Protein AF-A0ABD5S0N5-F1 (afdb_monomer)

Solvent-accessible surface area (backbone atoms only — not comparable to full-atom values): 4743 Å² total; per-residue (Å²): 130,82,55,67,69,68,75,68,46,46,65,37,48,87,63,54,80,70,62,59,71,64,51,52,53,51,50,52,50,60,74,46,31,90,81,68,74,68,91,83,83,86,81,78,69,89,92,75,46,62,71,48,44,55,54,4,42,31,52,70,70,71,49,88,86,86,87,86,76,98,122

Mean predicted aligned error: 3.07 Å

Radius of gyration: 12.7 Å; Cα contacts (8 Å, |Δi|>4): 38; chains: 1; bounding box: 32×28×26 Å

Organism: NCBI:txid1776492

Nearest PDB structures (foldseek):
  6cce-assembly1_E  TM=2.885E-01  e=7.509E+00  Mycolicibacterium smegmatis MC2 155

Foldseek 3Di:
DDDPCVVQQAQALVSQPDPVVVSVVVLVCVVCCVVPVDDDDDDDDPPNCSVSNVNNSCNVVVHDDDDDDPD

Secondary structure (DSSP, 8-state):
---HHHHT--SSGGG--S-HHHHHHHHHHHHTHHHH--------STTSSHHHHHHHHHHHTTPPP------

InterPro domains:
  IPR003959 ATPase, AAA-type, core [PF00004] (40-71)
  IPR027417 P-loop containing nucleoside triphosphate hydrolase [G3DSA:3.40.50.300] (2-71)
  IPR027417 P-loop containing nucleoside triphosphate hydrolase [SSF52540] (2-71)

Sequence (71 aa):
MTDWTEKYRPSTLSEVRGNDSARDEFEEWARSWDDHRKAVVLHGSPGVGKTSAAHALAADMGWETVELNAS

Structure (mmCIF, N/CA/C/O backbone):
data_AF-A0ABD5S0N5-F1
#
_entry.id   AF-A0ABD5S0N5-F1
#
loop_
_atom_site.group_PDB
_atom_site.id
_atom_site.type_symbol
_atom_site.label_atom_id
_atom_site.label_alt_id
_atom_site.label_comp_id
_atom_site.label_asym_id
_atom_site.label_entity_id
_atom_site.label_seq_id
_atom_site.pdbx_PDB_ins_code
_atom_site.Cartn_x
_atom_site.Cartn_y
_atom_site.Cartn_z
_atom_site.occupancy
_atom_site.B_iso_or_equiv
_atom_site.auth_seq_id
_atom_site.auth_comp_id
_atom_site.auth_asym_id
_atom_site.auth_atom_id
_atom_site.pdbx_PDB_model_num
ATOM 1 N N . MET A 1 1 ? 17.108 19.984 -10.840 1.00 72.31 1 MET A N 1
ATOM 2 C CA . MET A 1 1 ? 16.372 19.224 -11.870 1.00 72.31 1 MET A CA 1
ATOM 3 C C . MET A 1 1 ? 15.814 18.009 -11.154 1.00 72.31 1 MET A C 1
ATOM 5 O O . MET A 1 1 ? 16.613 17.279 -10.589 1.00 72.31 1 MET A O 1
ATOM 9 N N . THR A 1 2 ? 14.494 17.887 -11.016 1.00 76.81 2 THR A N 1
ATOM 10 C CA . THR A 1 2 ? 13.894 16.783 -10.248 1.00 76.81 2 THR A CA 1
ATOM 11 C C . THR A 1 2 ? 14.135 15.465 -10.976 1.00 76.81 2 THR A C 1
ATOM 13 O O . THR A 1 2 ? 14.014 15.425 -12.203 1.00 76.81 2 THR A O 1
ATOM 16 N N . ASP A 1 3 ? 14.498 14.420 -10.232 1.00 92.75 3 ASP A N 1
ATOM 17 C CA . ASP A 1 3 ? 14.669 13.077 -10.780 1.00 92.75 3 ASP A CA 1
ATOM 18 C C . ASP A 1 3 ? 13.373 12.612 -11.469 1.00 92.75 3 ASP A C 1
ATOM 20 O O . ASP A 1 3 ? 12.268 12.923 -11.016 1.00 92.75 3 ASP A O 1
ATOM 24 N N . TRP A 1 4 ? 13.495 11.906 -12.596 1.00 93.69 4 TRP A N 1
ATOM 25 C CA . TRP A 1 4 ? 12.333 11.451 -13.367 1.00 93.69 4 TRP A CA 1
ATOM 26 C C . TRP A 1 4 ? 11.439 10.512 -12.559 1.00 93.69 4 TRP A C 1
ATOM 28 O O . TRP A 1 4 ? 10.218 10.574 -12.694 1.00 93.69 4 TRP A O 1
ATOM 38 N N . THR A 1 5 ? 12.037 9.669 -11.716 1.00 90.00 5 THR A N 1
ATOM 39 C CA . THR A 1 5 ? 11.296 8.708 -10.896 1.00 90.00 5 THR A CA 1
ATOM 40 C C . THR A 1 5 ? 10.461 9.397 -9.825 1.00 90.00 5 THR A C 1
ATOM 42 O O . THR A 1 5 ? 9.366 8.933 -9.533 1.00 90.00 5 THR A O 1
ATOM 45 N N . GLU A 1 6 ? 10.910 10.550 -9.325 1.00 92.19 6 GLU A N 1
ATOM 46 C CA . GLU A 1 6 ? 10.134 11.392 -8.411 1.00 92.19 6 GLU A CA 1
ATOM 47 C C . GLU A 1 6 ? 9.069 12.198 -9.151 1.00 92.19 6 GLU A C 1
ATOM 49 O O . GLU A 1 6 ? 7.927 12.277 -8.711 1.00 92.19 6 GLU A O 1
ATOM 54 N N . LYS A 1 7 ? 9.417 12.766 -10.313 1.00 93.56 7 LYS A N 1
ATOM 55 C CA . LYS A 1 7 ? 8.489 13.574 -11.116 1.00 93.56 7 LYS A CA 1
ATOM 56 C C . LYS A 1 7 ? 7.254 12.785 -11.561 1.00 93.56 7 LYS A C 1
ATOM 58 O O . LYS A 1 7 ? 6.175 13.363 -11.648 1.00 93.56 7 LYS A O 1
ATOM 63 N N . TYR A 1 8 ? 7.431 11.507 -11.889 1.00 94.44 8 TYR A N 1
ATOM 64 C CA . TYR A 1 8 ? 6.364 10.624 -12.370 1.00 94.44 8 TYR A CA 1
ATOM 65 C C . TYR A 1 8 ? 6.000 9.532 -11.359 1.00 94.44 8 TYR A C 1
ATOM 67 O O . TYR A 1 8 ? 5.406 8.520 -11.735 1.00 94.44 8 TYR A O 1
ATOM 75 N N . ARG A 1 9 ? 6.367 9.711 -10.084 1.00 95.44 9 ARG A N 1
ATOM 76 C CA . ARG A 1 9 ? 5.926 8.817 -9.017 1.00 95.44 9 ARG A CA 1
ATOM 77 C C . ARG A 1 9 ? 4.390 8.854 -8.947 1.00 95.44 9 ARG A C 1
ATOM 79 O O . ARG A 1 9 ? 3.837 9.952 -8.941 1.00 95.44 9 ARG A O 1
ATOM 86 N N . PRO A 1 10 ? 3.707 7.696 -8.872 1.00 96.75 10 PRO A N 1
ATOM 87 C CA . PRO A 1 10 ? 2.262 7.647 -8.665 1.00 96.75 10 PRO A CA 1
ATOM 88 C C . PRO A 1 10 ? 1.848 8.468 -7.443 1.00 96.75 10 PRO A C 1
ATOM 90 O O . PRO A 1 10 ? 2.440 8.321 -6.372 1.00 96.75 10 PRO A O 1
ATOM 93 N N . SER A 1 11 ? 0.849 9.325 -7.623 1.00 96.50 11 SER A N 1
ATOM 94 C CA . SER A 1 11 ? 0.266 10.152 -6.564 1.00 96.50 11 SER A CA 1
ATOM 95 C C . SER A 1 11 ? -0.991 9.524 -5.966 1.00 96.50 11 SER A C 1
ATOM 97 O O . SER A 1 11 ? -1.280 9.750 -4.798 1.00 96.50 11 SER A O 1
ATOM 99 N N . THR A 1 12 ? -1.679 8.692 -6.751 1.00 97.88 12 THR A N 1
ATOM 100 C CA . THR A 1 12 ? -2.822 7.875 -6.323 1.00 97.88 12 THR A CA 1
ATOM 101 C C . THR A 1 12 ? -2.543 6.405 -6.600 1.00 97.88 12 THR A C 1
ATOM 103 O O . THR A 1 12 ? -1.767 6.059 -7.502 1.00 97.88 12 THR A O 1
ATOM 106 N N . LEU A 1 13 ? -3.167 5.508 -5.841 1.00 97.25 13 LEU A N 1
ATOM 107 C CA . LEU A 1 13 ? -2.982 4.071 -6.005 1.00 97.25 13 LEU A CA 1
ATOM 108 C C . LEU A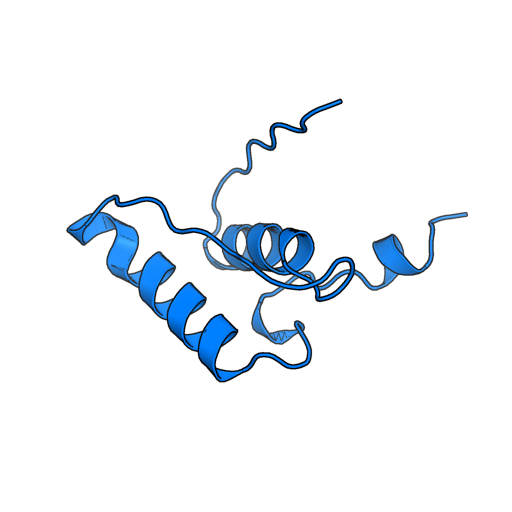 1 13 ? -3.420 3.621 -7.409 1.00 97.25 13 LEU A C 1
ATOM 110 O O . LEU A 1 13 ? -2.793 2.749 -8.009 1.00 97.25 13 LEU A O 1
ATOM 114 N N . SER A 1 14 ? -4.421 4.293 -7.986 1.00 96.12 14 SER A N 1
ATOM 115 C CA . SER A 1 14 ? -4.909 4.048 -9.350 1.00 96.12 14 SER A CA 1
ATOM 116 C C . SER A 1 14 ? -3.858 4.270 -10.454 1.00 96.12 14 SER A C 1
ATOM 118 O O . SER A 1 14 ? -3.941 3.663 -11.525 1.00 96.12 14 SER A O 1
ATOM 120 N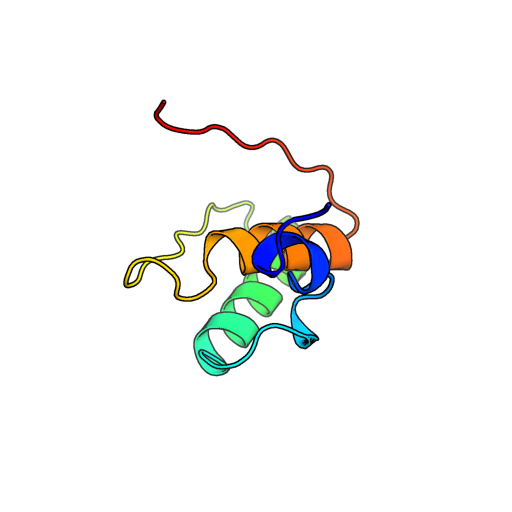 N . GLU A 1 15 ? -2.840 5.100 -10.198 1.00 96.88 15 GLU A N 1
ATOM 121 C CA . GLU A 1 15 ? -1.741 5.373 -11.132 1.00 96.88 15 GLU A CA 1
ATOM 122 C C . GLU A 1 15 ? -0.639 4.304 -11.090 1.00 96.88 15 GLU A C 1
ATOM 124 O O . GLU A 1 15 ? 0.192 4.241 -12.004 1.00 96.88 15 GLU A O 1
ATOM 129 N N . VAL A 1 16 ? -0.630 3.437 -10.070 1.00 95.75 16 VAL A N 1
ATOM 130 C CA . VAL A 1 16 ? 0.301 2.306 -9.985 1.00 95.75 16 VAL A CA 1
ATOM 131 C C . VAL A 1 16 ? 0.001 1.324 -11.117 1.00 95.75 16 VAL A C 1
ATOM 133 O O . VAL A 1 16 ? -1.132 0.874 -11.299 1.00 95.75 16 VAL A O 1
ATOM 136 N N . ARG A 1 17 ? 1.030 1.004 -11.910 1.00 95.06 17 ARG A N 1
ATOM 137 C CA . ARG A 1 17 ? 0.920 0.117 -13.073 1.00 95.06 17 ARG A CA 1
ATOM 138 C C . ARG A 1 17 ? 1.377 -1.299 -12.736 1.00 95.06 17 ARG A C 1
ATOM 140 O O . ARG A 1 17 ? 2.528 -1.499 -12.354 1.00 95.06 17 ARG A O 1
ATOM 147 N N . GLY A 1 18 ? 0.493 -2.267 -12.981 1.00 94.44 18 GLY A N 1
ATOM 148 C CA . GLY A 1 18 ? 0.731 -3.683 -12.719 1.00 94.44 18 GLY A CA 1
ATOM 149 C C . GLY A 1 18 ? 0.477 -4.065 -11.261 1.00 94.44 18 GLY A C 1
ATOM 150 O O . GLY A 1 18 ? 0.205 -3.218 -10.416 1.00 94.44 18 GLY A O 1
ATOM 151 N N . ASN A 1 19 ? 0.602 -5.363 -10.970 1.00 94.44 19 ASN A N 1
ATOM 152 C CA . ASN A 1 19 ? 0.230 -5.959 -9.680 1.00 94.44 19 ASN A CA 1
ATOM 153 C C . ASN A 1 19 ? -1.238 -5.701 -9.298 1.00 94.44 19 ASN A C 1
ATOM 155 O O . ASN A 1 19 ? -1.535 -5.589 -8.114 1.00 94.44 19 ASN A O 1
ATOM 159 N N . ASP A 1 20 ? -2.138 -5.622 -10.286 1.00 95.38 20 ASP A N 1
ATOM 160 C CA . ASP A 1 20 ? -3.522 -5.166 -10.100 1.00 95.38 20 ASP A CA 1
ATOM 161 C C . ASP A 1 20 ? -4.228 -5.903 -8.950 1.00 95.38 20 ASP A C 1
ATOM 163 O O . ASP A 1 20 ? -4.726 -5.259 -8.03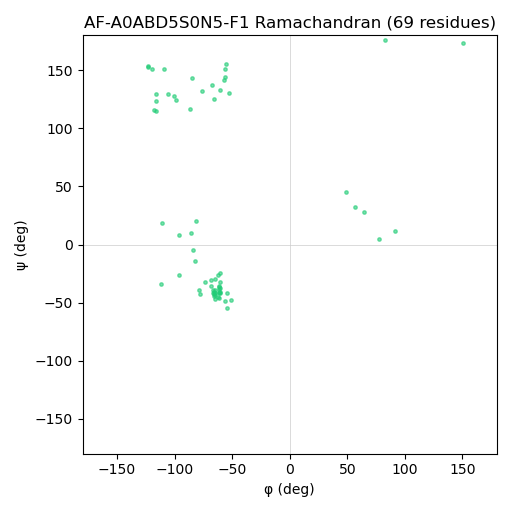9 1.00 95.38 20 ASP A O 1
ATOM 167 N N . SER A 1 21 ? -4.143 -7.237 -8.883 1.00 96.50 21 SER A N 1
ATOM 168 C CA . SER A 1 21 ? -4.745 -8.005 -7.779 1.00 96.50 21 SER A CA 1
ATOM 169 C C . SER A 1 21 ? -4.194 -7.639 -6.395 1.00 96.50 21 SER A C 1
ATOM 171 O O . SER A 1 21 ? -4.958 -7.520 -5.447 1.00 96.50 21 SER A O 1
ATOM 173 N N . ALA A 1 22 ? -2.877 -7.443 -6.267 1.00 96.94 22 ALA A N 1
ATOM 174 C CA . ALA A 1 22 ? -2.255 -7.073 -4.993 1.00 96.94 22 ALA A CA 1
ATOM 175 C C . ALA A 1 22 ? -2.538 -5.610 -4.622 1.00 96.94 22 ALA A C 1
ATOM 177 O O . ALA A 1 22 ? -2.638 -5.273 -3.447 1.00 96.94 22 ALA A O 1
ATOM 178 N N . ARG A 1 23 ? -2.659 -4.737 -5.627 1.00 97.25 23 ARG A N 1
ATOM 179 C CA . ARG A 1 23 ? -3.071 -3.345 -5.449 1.00 97.25 23 ARG A CA 1
ATOM 180 C C . ARG A 1 23 ? -4.505 -3.276 -4.930 1.00 97.25 23 ARG A C 1
ATOM 182 O O . ARG A 1 23 ? -4.752 -2.558 -3.969 1.00 97.25 23 ARG A O 1
ATOM 189 N N . ASP A 1 24 ? -5.407 -4.032 -5.542 1.00 97.56 24 ASP A N 1
ATOM 190 C CA . ASP A 1 24 ? -6.819 -4.047 -5.179 1.00 97.56 24 ASP A CA 1
ATOM 191 C C . ASP A 1 24 ? -7.004 -4.647 -3.762 1.00 97.56 24 ASP A C 1
ATOM 193 O O . ASP A 1 24 ? -7.695 -4.059 -2.934 1.00 97.56 24 ASP A O 1
ATOM 197 N N . GLU A 1 25 ? -6.285 -5.725 -3.411 1.00 98.12 25 GLU A N 1
ATOM 198 C CA . GLU A 1 25 ? -6.264 -6.278 -2.039 1.00 98.12 25 GLU A CA 1
ATOM 199 C C . GLU A 1 25 ? -5.709 -5.272 -1.011 1.00 98.12 25 GLU A C 1
ATOM 201 O O . GLU A 1 25 ? -6.214 -5.160 0.108 1.00 98.12 25 GLU A O 1
ATOM 206 N N . PHE A 1 26 ? -4.683 -4.503 -1.383 1.00 98.19 26 PHE A N 1
ATOM 207 C CA . PHE A 1 26 ? -4.111 -3.474 -0.515 1.00 98.19 26 PHE A CA 1
ATOM 208 C C . PHE A 1 26 ? -5.081 -2.301 -0.290 1.00 98.19 26 PHE A C 1
ATOM 210 O O . PHE A 1 26 ? -5.166 -1.773 0.820 1.00 98.19 26 PHE A O 1
ATOM 217 N N . GLU A 1 27 ? -5.859 -1.929 -1.307 1.00 98.25 27 GLU A N 1
ATOM 218 C CA . GLU A 1 27 ? -6.931 -0.939 -1.186 1.00 98.25 27 GLU A CA 1
ATOM 219 C C . GLU A 1 27 ? -8.066 -1.432 -0.274 1.00 98.25 27 GLU A C 1
ATOM 221 O O . GLU A 1 27 ? -8.525 -0.695 0.602 1.00 98.25 27 GLU A O 1
ATOM 226 N N . GLU A 1 28 ? -8.496 -2.686 -0.430 1.00 98.19 28 GLU A N 1
ATOM 227 C CA . GLU A 1 28 ? -9.508 -3.309 0.434 1.00 98.19 28 GLU A CA 1
ATOM 228 C C . GLU A 1 28 ? -9.051 -3.390 1.896 1.00 98.19 28 GLU A C 1
ATOM 230 O O . GLU A 1 28 ? -9.816 -3.068 2.815 1.00 98.19 28 GLU A O 1
ATOM 235 N N . TRP A 1 29 ? -7.784 -3.748 2.122 1.00 98.44 29 TRP A N 1
ATOM 236 C CA . TRP A 1 29 ? -7.165 -3.699 3.443 1.00 98.44 29 TRP A CA 1
ATOM 237 C C . TRP A 1 29 ? -7.264 -2.295 4.054 1.00 98.44 29 TRP A C 1
ATOM 239 O O . TRP A 1 29 ? -7.723 -2.152 5.185 1.00 98.44 29 TRP A O 1
ATOM 249 N N . ALA A 1 30 ? -6.915 -1.240 3.311 1.00 98.00 30 ALA A N 1
ATOM 250 C CA . ALA A 1 30 ? -6.977 0.117 3.854 1.00 98.00 30 ALA A CA 1
ATOM 251 C C . ALA A 1 30 ? -8.409 0.578 4.139 1.00 98.00 30 ALA A C 1
ATOM 253 O O . ALA A 1 30 ? -8.660 1.204 5.169 1.00 98.00 30 ALA A O 1
ATOM 254 N N . ARG A 1 31 ? -9.365 0.234 3.270 1.00 97.88 31 ARG A N 1
ATOM 255 C CA . ARG A 1 31 ? -10.784 0.575 3.460 1.00 97.88 31 ARG A CA 1
ATOM 256 C C . ARG A 1 31 ? -11.409 -0.095 4.682 1.00 97.88 31 ARG A C 1
ATOM 258 O O . ARG A 1 31 ? -12.316 0.480 5.273 1.00 97.88 31 ARG A O 1
ATOM 265 N N . SER A 1 32 ? -10.933 -1.280 5.060 1.00 97.69 32 SER A N 1
ATOM 266 C CA . SER A 1 32 ? -11.410 -2.028 6.234 1.00 97.69 32 SER A CA 1
ATOM 267 C C . SER A 1 32 ? -10.551 -1.824 7.491 1.00 97.69 32 SER A C 1
ATOM 269 O O . SER A 1 32 ? -10.767 -2.486 8.510 1.00 97.69 32 SER A O 1
ATOM 271 N N . TRP A 1 33 ? -9.594 -0.888 7.456 1.00 97.50 33 TRP A N 1
ATOM 272 C CA . TRP A 1 33 ? -8.604 -0.698 8.518 1.00 97.50 33 TRP A CA 1
ATOM 273 C C . TRP A 1 33 ? -9.215 -0.504 9.909 1.00 97.50 33 TRP A C 1
ATOM 275 O O . TRP A 1 33 ? -8.717 -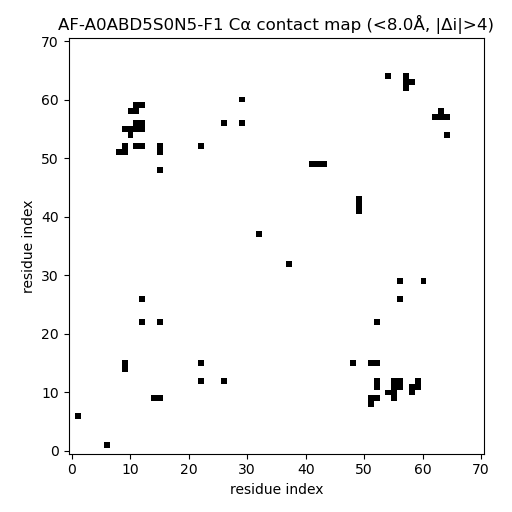1.081 10.882 1.00 97.50 33 TRP A O 1
ATOM 285 N N . ASP A 1 34 ? -10.296 0.272 10.018 1.00 96.44 34 ASP A N 1
ATOM 286 C CA . ASP A 1 34 ? -10.928 0.580 11.305 1.00 96.44 34 ASP A CA 1
ATOM 287 C C . ASP A 1 34 ? -11.470 -0.662 12.028 1.00 96.44 34 ASP A C 1
ATOM 289 O O . ASP A 1 34 ? -11.489 -0.680 13.264 1.00 96.44 34 ASP A O 1
ATOM 293 N N . ASP A 1 35 ? -11.811 -1.715 11.280 1.00 97.75 35 ASP A N 1
ATOM 294 C CA . ASP A 1 35 ? -12.339 -2.966 11.823 1.00 97.75 35 ASP A CA 1
ATOM 295 C C . ASP A 1 35 ? -11.236 -3.863 12.398 1.00 97.75 35 ASP A C 1
ATOM 297 O O . ASP A 1 35 ? -11.426 -4.517 13.426 1.00 97.75 35 ASP A 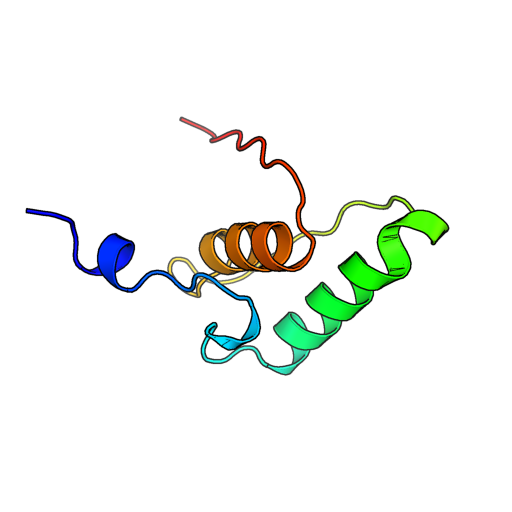O 1
ATOM 301 N N . HIS A 1 36 ? -10.074 -3.927 11.738 1.00 97.06 36 HIS A N 1
ATOM 302 C CA . HIS A 1 36 ? -9.049 -4.920 12.064 1.00 97.06 36 HIS A CA 1
ATOM 303 C C . HIS A 1 36 ? -7.777 -4.326 12.684 1.00 97.06 36 HIS A C 1
ATOM 305 O O . HIS A 1 36 ? -7.162 -4.988 13.523 1.00 97.06 36 HIS A O 1
ATOM 311 N N . ARG A 1 37 ? -7.362 -3.112 12.290 1.00 96.06 37 ARG A N 1
ATOM 312 C CA . ARG A 1 37 ? -6.149 -2.413 12.766 1.00 96.06 37 ARG A CA 1
ATOM 313 C C . ARG A 1 37 ? -4.882 -3.284 12.742 1.00 96.06 37 ARG A C 1
ATOM 315 O O . ARG A 1 37 ? -4.122 -3.345 13.708 1.00 96.06 37 ARG A O 1
ATOM 322 N N . LYS A 1 38 ? -4.674 -4.011 11.642 1.00 96.88 38 LYS A N 1
ATOM 323 C CA . LYS A 1 38 ? -3.605 -5.020 11.473 1.00 96.88 38 LYS A CA 1
ATOM 324 C C . LYS A 1 38 ? -2.646 -4.602 10.381 1.00 96.88 38 LYS A C 1
ATOM 326 O O . LYS A 1 38 ? -3.092 -4.343 9.269 1.00 96.88 38 LYS A O 1
ATOM 331 N N . ALA A 1 39 ? -1.352 -4.632 10.674 1.00 97.25 39 ALA A N 1
ATOM 332 C CA . ALA A 1 39 ? -0.309 -4.347 9.697 1.00 97.25 39 ALA A CA 1
ATOM 333 C C . ALA A 1 39 ? -0.398 -5.249 8.451 1.00 97.25 39 ALA A C 1
ATOM 335 O O . ALA A 1 39 ? -0.815 -6.406 8.536 1.00 97.25 39 ALA A O 1
ATOM 336 N N . VAL A 1 40 ? 0.060 -4.715 7.320 1.00 97.38 40 VAL A N 1
ATOM 337 C CA . VAL A 1 40 ? 0.237 -5.432 6.053 1.00 97.38 40 VAL A CA 1
ATOM 338 C C . VAL A 1 40 ? 1.701 -5.376 5.631 1.00 97.38 40 VAL A C 1
ATOM 340 O O . VAL A 1 40 ? 2.422 -4.435 5.966 1.00 97.38 40 VAL A O 1
ATOM 343 N N . VAL A 1 41 ? 2.149 -6.399 4.906 1.00 97.69 41 VAL A N 1
ATOM 344 C CA . VAL A 1 41 ? 3.515 -6.489 4.386 1.00 97.69 41 VAL A CA 1
ATOM 345 C C . VAL A 1 41 ? 3.466 -6.510 2.867 1.00 97.69 41 VAL A C 1
ATOM 347 O O . VAL A 1 41 ? 2.983 -7.467 2.269 1.00 97.69 41 VAL A O 1
ATOM 350 N N . LEU A 1 42 ? 4.027 -5.478 2.239 1.00 96.56 42 LEU A N 1
ATOM 351 C CA . LEU A 1 42 ? 4.246 -5.456 0.796 1.00 96.56 42 LEU A CA 1
ATOM 352 C C . LEU A 1 42 ? 5.590 -6.119 0.481 1.00 96.56 42 LEU A C 1
ATOM 354 O O . LEU A 1 42 ? 6.647 -5.615 0.869 1.00 96.56 42 LEU A O 1
ATOM 358 N N . HIS A 1 43 ? 5.569 -7.229 -0.254 1.00 96.19 43 HIS A N 1
ATOM 359 C CA . HIS A 1 43 ? 6.774 -7.965 -0.639 1.00 96.19 43 HIS A CA 1
ATOM 360 C C . HIS A 1 43 ? 6.886 -8.122 -2.158 1.00 96.19 43 HIS A C 1
ATOM 362 O O . HIS A 1 43 ? 5.899 -8.131 -2.884 1.00 96.19 43 HIS A O 1
ATOM 368 N N . GLY A 1 44 ? 8.117 -8.239 -2.653 1.00 95.62 44 GLY A N 1
ATOM 369 C CA . GLY A 1 44 ? 8.397 -8.370 -4.083 1.00 95.62 44 GLY A CA 1
ATOM 370 C C . GLY A 1 44 ? 9.754 -7.791 -4.465 1.00 95.62 44 GLY A C 1
ATOM 371 O O . GLY A 1 44 ? 10.416 -7.143 -3.647 1.00 95.62 44 GLY A O 1
ATOM 372 N N . SER A 1 45 ? 10.156 -7.994 -5.718 1.00 96.62 45 SER A N 1
ATOM 373 C CA . SER A 1 45 ? 11.456 -7.565 -6.248 1.00 96.62 45 SER A CA 1
ATOM 374 C C . SER A 1 45 ? 11.725 -6.061 -6.057 1.00 96.62 45 SER A C 1
ATOM 376 O O . SER A 1 45 ? 10.788 -5.265 -5.927 1.00 96.62 45 SER A O 1
ATOM 378 N N . PRO A 1 46 ? 12.992 -5.619 -6.012 1.00 95.62 46 PRO A N 1
ATOM 379 C CA . PRO A 1 46 ? 13.328 -4.194 -5.992 1.00 95.62 46 PRO A CA 1
ATOM 380 C C . PRO A 1 46 ? 12.726 -3.447 -7.194 1.00 95.62 46 PRO A C 1
ATOM 382 O O . PRO A 1 46 ? 12.643 -4.002 -8.285 1.00 95.62 46 PRO A O 1
ATOM 385 N N . GLY A 1 47 ? 12.290 -2.199 -6.998 1.00 93.38 47 GLY A N 1
ATOM 386 C CA . GLY A 1 47 ? 11.810 -1.338 -8.092 1.00 93.38 47 GLY A CA 1
ATOM 387 C C . GLY A 1 47 ? 10.394 -1.610 -8.624 1.00 93.38 47 GLY A C 1
ATOM 388 O O . GLY A 1 47 ? 9.977 -0.937 -9.555 1.00 93.38 47 GLY A O 1
ATOM 389 N N . VAL A 1 48 ? 9.622 -2.534 -8.036 1.00 95.38 48 VAL A N 1
ATOM 390 C CA . VAL A 1 48 ? 8.253 -2.870 -8.509 1.00 95.38 48 VAL A CA 1
ATOM 391 C C . VAL A 1 48 ? 7.133 -1.972 -7.958 1.00 95.38 48 VAL A C 1
ATOM 393 O O . VAL A 1 48 ? 5.961 -2.294 -8.103 1.00 95.38 48 VAL A O 1
ATOM 396 N N . GLY A 1 49 ? 7.474 -0.865 -7.290 1.00 95.25 49 GLY A N 1
ATOM 397 C CA . GLY A 1 49 ? 6.488 0.118 -6.820 1.00 95.25 49 GLY A CA 1
ATOM 398 C C . GLY A 1 49 ? 5.939 -0.078 -5.403 1.00 95.25 49 GLY A C 1
ATOM 399 O O . GLY A 1 49 ? 5.008 0.622 -5.038 1.00 95.25 49 GLY A O 1
ATOM 400 N N . LYS A 1 50 ? 6.516 -0.958 -4.570 1.00 97.25 50 LYS A N 1
ATOM 401 C CA . LYS A 1 50 ? 6.046 -1.206 -3.184 1.00 97.25 50 LYS A CA 1
ATOM 402 C C . LYS A 1 50 ? 5.960 0.068 -2.330 1.00 97.25 50 LYS A C 1
ATOM 404 O O . LYS A 1 50 ? 4.907 0.383 -1.792 1.00 97.25 50 LYS A O 1
ATOM 409 N N . THR A 1 51 ? 7.063 0.812 -2.235 1.00 96.19 51 THR A N 1
ATOM 410 C CA . THR A 1 51 ? 7.120 2.066 -1.465 1.00 96.19 51 THR A CA 1
ATOM 411 C C . THR A 1 51 ? 6.208 3.127 -2.074 1.00 96.19 51 THR A C 1
ATOM 413 O O . THR A 1 51 ? 5.479 3.799 -1.355 1.00 96.19 51 THR A O 1
ATOM 416 N N . SER A 1 52 ? 6.189 3.243 -3.406 1.00 96.75 52 SER A N 1
ATOM 417 C CA . SER A 1 52 ? 5.306 4.182 -4.106 1.00 96.75 52 SER A CA 1
ATOM 418 C C . SER A 1 52 ? 3.826 3.877 -3.860 1.00 96.75 52 SER A C 1
ATOM 420 O O . SER A 1 52 ? 3.065 4.804 -3.627 1.00 96.75 52 SER A O 1
ATOM 422 N N . ALA A 1 53 ? 3.427 2.603 -3.846 1.00 97.69 53 ALA A N 1
ATOM 423 C CA . ALA A 1 53 ? 2.055 2.189 -3.565 1.00 97.69 53 ALA A CA 1
ATOM 424 C C . ALA A 1 53 ? 1.630 2.525 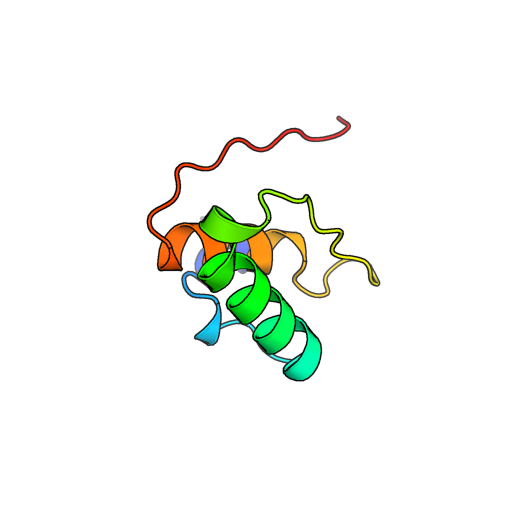-2.129 1.00 97.69 53 ALA A C 1
ATOM 426 O O . ALA A 1 53 ? 0.504 2.963 -1.929 1.00 97.69 53 ALA A O 1
ATOM 427 N N . ALA A 1 54 ? 2.521 2.370 -1.141 1.00 97.69 54 ALA A N 1
ATOM 428 C CA . ALA A 1 54 ? 2.224 2.736 0.246 1.00 97.69 54 ALA A CA 1
ATOM 429 C C . ALA A 1 54 ? 1.939 4.240 0.397 1.00 97.69 54 ALA A C 1
ATOM 431 O O . ALA A 1 54 ? 0.947 4.619 1.015 1.00 97.69 54 ALA A O 1
ATOM 432 N N . HIS A 1 55 ? 2.768 5.087 -0.219 1.00 97.75 55 HIS A N 1
ATOM 433 C CA . HIS A 1 55 ? 2.554 6.539 -0.236 1.00 97.75 55 HIS A CA 1
ATOM 434 C C . HIS A 1 55 ? 1.290 6.935 -0.996 1.00 97.75 55 HIS A C 1
ATOM 436 O O . HIS A 1 55 ? 0.524 7.768 -0.522 1.00 97.75 55 HIS A O 1
ATOM 442 N N . ALA A 1 56 ? 1.056 6.318 -2.152 1.00 98.12 56 ALA A N 1
ATOM 443 C CA . ALA A 1 56 ? -0.098 6.609 -2.988 1.00 98.12 56 ALA A CA 1
ATOM 444 C C . ALA A 1 56 ? -1.422 6.220 -2.305 1.00 98.12 56 ALA A C 1
ATOM 446 O O . ALA A 1 56 ? -2.366 7.002 -2.308 1.00 98.12 56 ALA A O 1
ATOM 447 N N . LEU A 1 57 ? -1.476 5.055 -1.648 1.00 98.38 57 LEU A N 1
ATOM 448 C CA . LEU A 1 57 ? -2.651 4.651 -0.873 1.00 98.38 57 LEU A CA 1
ATOM 449 C C . LEU A 1 57 ? -2.875 5.566 0.336 1.00 98.38 57 LEU A C 1
ATOM 451 O O . LEU A 1 57 ? -4.009 5.940 0.614 1.00 98.38 57 LEU A O 1
ATOM 455 N N . ALA A 1 58 ? -1.813 5.958 1.046 1.00 98.12 58 ALA A N 1
ATOM 456 C CA . ALA A 1 58 ? -1.943 6.901 2.154 1.00 98.12 58 ALA A CA 1
ATOM 457 C C . ALA A 1 58 ? -2.505 8.254 1.686 1.00 98.12 58 ALA A C 1
ATOM 459 O O . ALA A 1 58 ? -3.382 8.805 2.349 1.00 98.12 58 ALA A O 1
ATOM 460 N N . ALA A 1 59 ? -2.061 8.751 0.527 1.00 98.12 59 ALA A N 1
ATOM 461 C CA . ALA A 1 59 ? -2.608 9.959 -0.084 1.00 98.12 59 ALA A CA 1
ATOM 462 C C . ALA A 1 59 ? -4.100 9.806 -0.429 1.00 98.12 59 ALA A C 1
ATOM 464 O O . ALA A 1 59 ? -4.891 10.678 -0.067 1.00 98.12 59 ALA A O 1
ATOM 465 N N . ASP A 1 60 ? -4.496 8.686 -1.041 1.00 98.38 60 ASP A N 1
ATOM 466 C CA . ASP A 1 60 ? -5.900 8.398 -1.374 1.00 98.38 60 ASP A CA 1
ATOM 467 C C . ASP A 1 60 ? -6.796 8.324 -0.127 1.00 98.38 60 ASP A C 1
ATOM 469 O O . ASP A 1 60 ? -7.939 8.783 -0.145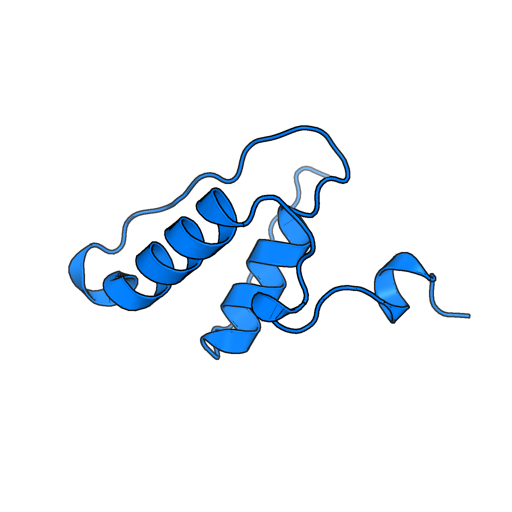 1.00 98.38 60 ASP A O 1
ATOM 473 N N . MET A 1 61 ? -6.272 7.785 0.977 1.00 97.75 61 MET A N 1
ATOM 474 C CA . MET A 1 61 ? -6.986 7.671 2.252 1.00 97.75 61 MET A CA 1
ATOM 475 C C . MET A 1 61 ? -6.918 8.947 3.109 1.00 97.75 61 MET A C 1
ATOM 477 O O . MET A 1 61 ? -7.542 9.010 4.170 1.00 97.75 61 MET A O 1
ATOM 481 N N . GLY A 1 62 ? -6.161 9.964 2.681 1.00 97.69 62 GLY A N 1
ATOM 482 C CA . GLY A 1 62 ? -5.922 11.183 3.458 1.00 97.69 62 GLY A CA 1
ATOM 483 C C . GLY A 1 62 ? -5.149 10.937 4.761 1.00 97.69 62 GLY A C 1
ATOM 484 O O . GLY A 1 62 ? -5.338 11.663 5.737 1.00 97.69 62 GLY A O 1
ATOM 485 N N . TRP A 1 63 ? -4.319 9.895 4.805 1.00 97.38 63 TRP A N 1
ATOM 486 C CA . TRP A 1 63 ? -3.521 9.526 5.970 1.00 97.38 63 TRP A CA 1
ATOM 487 C C . TRP A 1 63 ? -2.207 10.304 6.030 1.00 97.38 63 TRP A C 1
ATOM 489 O O . TRP A 1 63 ? -1.548 10.539 5.017 1.00 97.38 63 TRP A O 1
ATOM 499 N N . GLU A 1 64 ? -1.784 10.652 7.244 1.00 97.06 64 GLU A N 1
ATOM 500 C CA . GLU A 1 64 ? -0.439 11.171 7.481 1.00 97.06 64 GLU A CA 1
ATOM 501 C C . GLU A 1 64 ? 0.583 10.026 7.438 1.00 97.06 64 GLU A C 1
ATOM 503 O O . GLU A 1 64 ? 0.397 8.977 8.059 1.00 97.06 64 GLU A O 1
ATOM 508 N N . THR A 1 65 ? 1.678 10.222 6.702 1.00 95.50 65 THR A N 1
ATOM 509 C CA . THR A 1 65 ? 2.716 9.204 6.510 1.00 95.50 65 THR A CA 1
ATOM 510 C C . THR A 1 65 ? 3.922 9.449 7.409 1.00 95.50 65 THR A C 1
ATOM 512 O O . THR A 1 65 ? 4.545 10.508 7.341 1.00 95.50 65 THR A O 1
ATOM 515 N N . VAL A 1 66 ? 4.326 8.424 8.160 1.00 96.44 66 VAL A N 1
ATOM 516 C CA . VAL A 1 66 ? 5.626 8.370 8.841 1.00 96.44 66 VAL A CA 1
ATOM 517 C C . VAL A 1 66 ? 6.428 7.216 8.248 1.00 96.44 66 VAL A C 1
ATOM 519 O O . VAL A 1 66 ? 6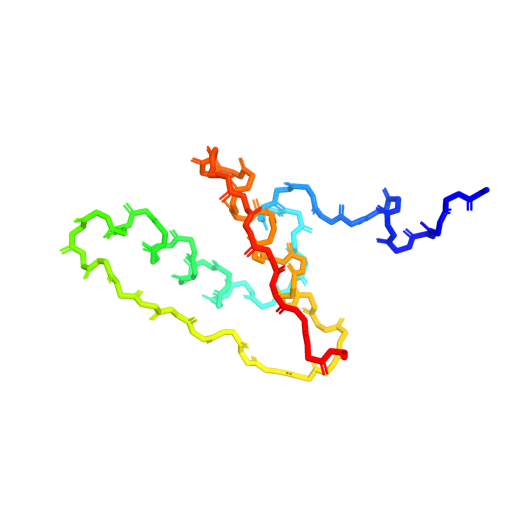.040 6.056 8.375 1.00 96.44 66 VAL A O 1
ATOM 522 N N . GLU A 1 67 ? 7.544 7.531 7.591 1.00 95.25 67 GLU A N 1
ATOM 523 C CA . GLU A 1 67 ? 8.420 6.545 6.954 1.00 95.25 67 GLU A CA 1
ATOM 524 C C . GLU A 1 67 ? 9.705 6.356 7.766 1.00 95.25 67 GLU A C 1
ATOM 526 O O . GLU A 1 67 ? 10.397 7.319 8.100 1.00 95.25 67 GLU A O 1
ATOM 531 N N . LEU A 1 68 ? 10.038 5.098 8.059 1.00 94.38 68 LEU A N 1
ATOM 532 C CA . LEU A 1 68 ? 11.286 4.706 8.705 1.00 94.38 68 LEU A CA 1
ATOM 533 C C . LEU A 1 68 ? 12.086 3.837 7.737 1.00 94.38 68 LEU A C 1
ATOM 535 O O . LEU A 1 68 ? 11.602 2.804 7.275 1.00 94.38 68 LEU A O 1
ATOM 539 N N . ASN A 1 69 ? 13.317 4.254 7.457 1.00 91.25 69 ASN A N 1
ATOM 540 C CA . ASN A 1 69 ? 14.231 3.559 6.560 1.00 91.25 69 ASN A CA 1
ATOM 541 C C . ASN A 1 69 ? 15.373 2.910 7.346 1.00 91.25 69 ASN A C 1
ATOM 543 O O . ASN A 1 69 ? 15.769 3.397 8.399 1.00 91.25 69 ASN A O 1
ATOM 547 N N . ALA A 1 70 ? 1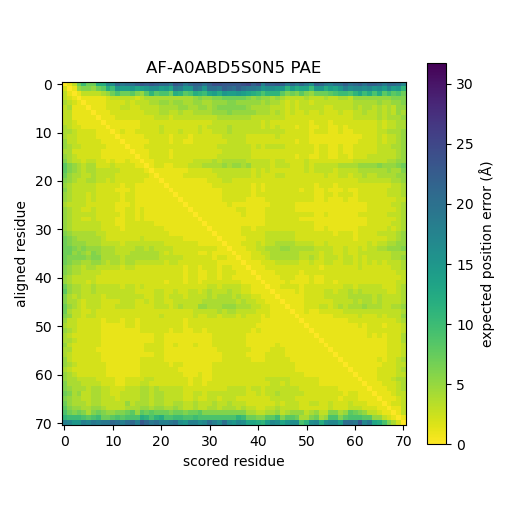5.913 1.809 6.823 1.00 84.50 70 ALA A N 1
ATOM 548 C CA . ALA A 1 70 ? 16.967 1.021 7.469 1.00 84.50 70 ALA A CA 1
ATOM 549 C C . ALA A 1 70 ? 18.394 1.585 7.271 1.00 84.50 70 ALA A C 1
ATOM 551 O O . ALA A 1 70 ? 19.359 0.827 7.357 1.00 84.50 70 ALA A O 1
ATOM 552 N N . SER A 1 71 ? 18.520 2.873 6.935 1.00 62.78 71 SER A N 1
ATOM 553 C CA . SER A 1 71 ? 19.799 3.560 6.697 1.00 62.78 71 SER A CA 1
ATOM 554 C C . SER A 1 71 ? 20.604 3.773 7.970 1.00 62.78 71 SER A C 1
ATOM 556 O O . SER A 1 71 ? 19.972 4.206 8.960 1.00 62.78 71 SER A O 1
#

pLDDT: mean 95.12, std 5.73, range [62.78, 98.44]